Protein AF-A0A953AP81-F1 (afdb_monomer_lite)

Structure (mmCIF, N/CA/C/O backbone):
data_AF-A0A953AP81-F1
#
_entry.id   AF-A0A953AP81-F1
#
loop_
_atom_site.group_PDB
_atom_site.id
_atom_site.type_symbol
_atom_site.label_atom_id
_atom_site.label_alt_id
_atom_site.label_comp_id
_atom_site.label_asym_id
_atom_site.label_entity_id
_atom_site.label_seq_id
_atom_site.pdbx_PDB_ins_code
_atom_site.Cartn_x
_atom_site.Cartn_y
_atom_site.Cartn_z
_atom_site.occupancy
_atom_site.B_iso_or_equiv
_atom_site.auth_seq_id
_atom_site.auth_comp_id
_atom_site.auth_asym_id
_atom_site.auth_atom_id
_atom_site.pdbx_PDB_model_num
ATOM 1 N N . GLY A 1 1 ? 34.786 42.898 10.284 1.00 44.59 1 GLY A N 1
ATOM 2 C CA . GLY A 1 1 ? 34.076 41.645 10.586 1.00 44.59 1 GLY A CA 1
ATOM 3 C C . GLY A 1 1 ? 32.598 41.926 10.533 1.00 44.59 1 GLY A C 1
ATOM 4 O O . GLY A 1 1 ? 32.172 42.859 11.192 1.00 44.59 1 GLY A O 1
ATOM 5 N N . ASN A 1 2 ? 31.850 41.185 9.723 1.00 42.56 2 ASN A N 1
ATOM 6 C CA . ASN A 1 2 ? 30.393 41.248 9.716 1.00 42.56 2 ASN A CA 1
ATOM 7 C C . ASN A 1 2 ? 29.898 39.804 9.755 1.00 42.56 2 ASN A C 1
ATOM 9 O O . ASN A 1 2 ? 30.080 39.063 8.792 1.00 42.56 2 ASN A O 1
ATOM 13 N N . VAL A 1 3 ? 29.374 39.389 10.905 1.00 49.12 3 VAL A N 1
ATOM 14 C CA . VAL A 1 3 ? 28.800 38.057 11.095 1.00 49.12 3 VAL A CA 1
ATOM 15 C C . VAL A 1 3 ? 27.306 38.208 10.853 1.00 49.12 3 VAL A C 1
ATOM 17 O O . VAL A 1 3 ? 26.609 38.850 11.634 1.00 49.12 3 VAL A O 1
ATOM 20 N N . VAL A 1 4 ? 26.827 37.681 9.729 1.00 57.94 4 VAL A N 1
ATOM 21 C CA . VAL A 1 4 ? 25.393 37.599 9.439 1.00 57.94 4 VAL A CA 1
ATOM 22 C C . VAL A 1 4 ? 24.807 36.536 10.377 1.00 57.94 4 VAL A C 1
ATOM 24 O O . VAL A 1 4 ? 25.320 35.414 10.379 1.00 57.94 4 VAL A O 1
ATOM 27 N N . PRO A 1 5 ? 23.781 36.837 11.192 1.00 57.16 5 PRO A N 1
ATOM 28 C CA . PRO A 1 5 ? 23.178 35.830 12.052 1.00 57.16 5 PRO A CA 1
ATOM 29 C C . PRO A 1 5 ? 22.445 34.804 11.181 1.00 57.16 5 PRO A C 1
ATOM 31 O O . PRO A 1 5 ? 21.413 35.100 10.579 1.00 57.16 5 PRO A O 1
ATOM 34 N N . MET A 1 6 ? 22.996 33.591 11.103 1.00 52.84 6 MET A N 1
ATOM 35 C CA . MET A 1 6 ? 22.297 32.433 10.556 1.00 52.84 6 MET A CA 1
ATOM 36 C C . MET A 1 6 ? 21.131 32.114 11.489 1.00 52.84 6 MET A C 1
ATOM 38 O O . MET A 1 6 ? 21.321 31.663 12.617 1.00 52.84 6 MET A O 1
ATOM 42 N N . THR A 1 7 ? 19.915 32.389 11.034 1.00 57.62 7 THR A N 1
ATOM 43 C CA . THR A 1 7 ? 18.706 31.912 11.700 1.00 57.62 7 THR A CA 1
ATOM 44 C C . THR A 1 7 ? 18.727 30.381 11.642 1.00 57.62 7 THR A C 1
ATOM 46 O O . THR A 1 7 ? 18.915 29.834 10.552 1.00 57.62 7 THR A O 1
ATOM 49 N N . PRO A 1 8 ? 18.571 29.662 12.769 1.00 54.38 8 PRO A N 1
ATOM 50 C CA . PRO A 1 8 ? 18.505 28.209 12.739 1.00 54.38 8 PRO A CA 1
ATOM 51 C C . PRO A 1 8 ? 17.292 27.808 11.897 1.00 54.38 8 PRO A C 1
ATOM 53 O O . PRO A 1 8 ? 16.156 28.170 12.211 1.00 54.38 8 PRO A O 1
ATOM 56 N N . GLY A 1 9 ? 17.552 27.127 10.779 1.00 52.38 9 GLY A N 1
ATOM 57 C CA . GLY A 1 9 ? 16.520 26.654 9.867 1.00 52.38 9 GLY A CA 1
ATOM 58 C C . GLY A 1 9 ? 15.495 25.834 10.641 1.00 52.38 9 GLY A C 1
ATOM 59 O O . GLY A 1 9 ? 15.850 24.874 11.324 1.00 52.38 9 GLY A O 1
ATOM 60 N N . ARG A 1 10 ? 14.223 26.241 10.561 1.00 51.06 10 ARG A N 1
ATOM 61 C CA . ARG A 1 10 ? 13.097 25.477 11.104 1.00 51.06 10 ARG A CA 1
ATOM 62 C C . ARG A 1 10 ? 13.234 24.025 10.610 1.00 51.06 10 ARG A C 1
ATOM 64 O O . ARG A 1 10 ? 13.426 23.849 9.404 1.00 51.06 10 ARG A O 1
ATOM 71 N N . PRO A 1 11 ? 13.157 23.006 11.490 1.00 55.00 11 PRO A N 1
ATOM 72 C CA . PRO A 1 11 ? 13.188 21.618 11.047 1.00 55.00 11 PRO A CA 1
ATOM 73 C C . PRO A 1 11 ? 12.105 21.419 9.979 1.00 55.00 11 PRO A C 1
ATOM 75 O O . PRO A 1 11 ? 11.035 22.030 10.092 1.00 55.00 11 PRO A O 1
ATOM 78 N N . PRO A 1 12 ? 12.379 20.637 8.921 1.00 57.81 12 PRO A N 1
ATOM 79 C CA . PRO A 1 12 ? 11.409 20.416 7.861 1.00 57.81 12 PRO A CA 1
ATOM 80 C C . PRO A 1 12 ? 10.108 19.922 8.494 1.00 57.81 12 PRO A C 1
ATOM 82 O O . PRO A 1 12 ? 10.095 18.915 9.198 1.00 57.81 12 PRO A O 1
ATOM 85 N N . SER A 1 13 ? 9.026 20.676 8.290 1.00 65.31 13 SER A N 1
ATOM 86 C CA . SER A 1 13 ? 7.691 20.272 8.721 1.00 65.31 13 SER A CA 1
ATOM 87 C C . SER A 1 13 ? 7.386 18.911 8.106 1.00 65.31 13 SER A C 1
ATOM 89 O O . SER A 1 13 ? 7.494 18.768 6.885 1.00 65.31 13 SER A O 1
ATOM 91 N N . GLU A 1 14 ? 7.034 17.928 8.934 1.00 72.56 14 GLU A N 1
ATOM 92 C CA . GLU A 1 14 ? 6.714 16.587 8.453 1.00 72.56 14 GLU A CA 1
ATOM 93 C C . GLU A 1 14 ? 5.611 16.654 7.392 1.00 72.56 14 GLU A C 1
ATOM 95 O O . GLU A 1 14 ? 4.599 17.349 7.545 1.00 72.56 14 GLU A O 1
ATOM 100 N N . ARG A 1 15 ? 5.844 15.964 6.276 1.00 85.12 15 ARG A N 1
ATOM 101 C CA . ARG A 1 15 ? 4.905 15.916 5.160 1.00 85.12 15 ARG A CA 1
ATOM 102 C C . ARG A 1 15 ? 3.696 15.083 5.564 1.00 85.12 15 ARG A C 1
ATOM 104 O O . ARG A 1 15 ? 3.867 13.997 6.094 1.00 85.12 15 ARG A O 1
ATOM 111 N N . ALA A 1 16 ? 2.491 15.550 5.244 1.00 87.62 16 ALA A N 1
ATOM 112 C CA . ALA A 1 16 ? 1.296 14.732 5.424 1.00 87.62 16 ALA A CA 1
ATOM 113 C C . ALA A 1 16 ? 1.410 13.395 4.658 1.00 87.62 16 ALA A C 1
ATOM 115 O O . ALA A 1 16 ? 1.934 13.389 3.536 1.00 87.62 16 ALA A O 1
ATOM 116 N N . PRO A 1 17 ? 0.919 12.281 5.234 1.00 93.38 17 PRO A N 1
ATOM 117 C CA . PRO A 1 17 ? 0.900 10.993 4.553 1.00 93.38 17 PRO A CA 1
ATOM 118 C C . PRO A 1 17 ? -0.027 11.008 3.336 1.00 93.38 17 PRO A C 1
ATOM 120 O O . PRO A 1 17 ? -0.960 11.811 3.238 1.00 93.38 17 PRO A O 1
ATOM 123 N N . ASP A 1 18 ? 0.212 10.070 2.422 1.00 95.50 18 ASP A N 1
ATOM 124 C CA . ASP A 1 18 ? -0.701 9.810 1.317 1.00 95.50 18 ASP A CA 1
ATOM 125 C C . ASP A 1 18 ? -2.079 9.362 1.858 1.00 95.50 18 ASP A C 1
ATOM 127 O O . ASP A 1 18 ? -2.140 8.490 2.730 1.00 95.50 18 ASP A O 1
ATOM 131 N N . PRO A 1 19 ? -3.204 9.922 1.371 1.00 96.62 19 PRO A N 1
ATOM 132 C CA . PRO A 1 19 ? -4.530 9.580 1.890 1.00 96.62 19 PRO A CA 1
ATOM 133 C C . PRO A 1 19 ? -4.905 8.099 1.750 1.00 96.62 19 PRO A C 1
ATOM 135 O O . PRO A 1 19 ? -5.665 7.573 2.567 1.00 96.62 19 PRO A O 1
ATOM 138 N N . LEU A 1 20 ? -4.402 7.421 0.715 1.00 96.81 20 LEU A N 1
ATOM 139 C CA . LEU A 1 20 ? -4.689 6.012 0.472 1.00 96.81 20 LEU A CA 1
ATOM 140 C C . LEU A 1 20 ? -3.876 5.124 1.423 1.00 96.81 20 LEU A C 1
ATOM 142 O O . LEU A 1 20 ? -4.435 4.187 1.988 1.00 96.81 20 LEU A O 1
ATOM 146 N N . GLU A 1 21 ? -2.608 5.469 1.676 1.00 97.62 21 GLU A N 1
ATOM 147 C CA . GLU A 1 21 ? -1.803 4.835 2.732 1.00 97.62 21 GLU A CA 1
ATOM 148 C C . GLU A 1 21 ? -2.425 5.053 4.122 1.00 97.62 21 GLU A C 1
ATOM 150 O O . GLU A 1 21 ? -2.536 4.116 4.909 1.00 97.62 21 GLU A O 1
ATOM 155 N N . ALA A 1 22 ? -2.907 6.263 4.422 1.00 97.81 22 ALA A N 1
ATOM 156 C CA . ALA A 1 22 ? -3.593 6.543 5.685 1.00 97.81 22 ALA A CA 1
ATOM 157 C C . ALA A 1 22 ? -4.879 5.711 5.839 1.00 97.81 22 ALA A C 1
ATOM 159 O O . ALA A 1 22 ? -5.167 5.221 6.928 1.00 97.81 22 ALA A O 1
ATOM 160 N N . SER A 1 23 ? -5.626 5.500 4.750 1.00 98.19 23 SER A N 1
ATOM 161 C CA . SER A 1 23 ? -6.823 4.645 4.737 1.00 98.19 23 SER A CA 1
ATOM 162 C C . SER A 1 23 ? -6.495 3.170 4.967 1.00 98.19 23 SER A C 1
ATOM 164 O O . SER A 1 23 ? -7.199 2.500 5.721 1.00 98.19 23 SER A O 1
ATOM 166 N N . PHE A 1 24 ? -5.408 2.679 4.366 1.00 98.06 24 PHE A N 1
ATOM 167 C CA . PHE A 1 24 ? -4.883 1.333 4.607 1.00 98.06 24 PHE A CA 1
ATOM 168 C C . PHE A 1 24 ? -4.552 1.124 6.091 1.00 98.06 24 PHE A C 1
ATOM 170 O O . PHE A 1 24 ? -5.021 0.167 6.706 1.00 98.06 24 PHE A O 1
ATOM 177 N N . VAL A 1 25 ? -3.804 2.054 6.694 1.00 97.38 25 VAL A N 1
ATOM 178 C CA . VAL A 1 25 ? -3.422 1.961 8.110 1.00 97.38 25 VAL A CA 1
ATOM 179 C C . VAL A 1 25 ? -4.626 2.112 9.036 1.00 97.38 25 VAL A C 1
ATOM 181 O O . VAL A 1 25 ? -4.755 1.343 9.984 1.00 97.38 25 VAL A O 1
ATOM 184 N N . ALA A 1 26 ? -5.544 3.040 8.759 1.00 97.38 26 ALA A N 1
ATOM 185 C CA . ALA A 1 26 ? -6.752 3.214 9.563 1.00 97.38 26 ALA A CA 1
ATOM 186 C C . ALA A 1 26 ? -7.621 1.942 9.588 1.00 97.38 26 ALA A C 1
ATOM 188 O O . ALA A 1 26 ? -8.144 1.577 10.643 1.00 97.38 26 ALA A O 1
ATOM 189 N N . ALA A 1 27 ? -7.739 1.237 8.458 1.00 97.56 27 ALA A N 1
ATOM 190 C CA . ALA A 1 27 ? -8.440 -0.044 8.397 1.00 97.56 27 ALA A CA 1
ATOM 191 C C . ALA A 1 27 ? -7.766 -1.117 9.274 1.00 97.56 27 ALA A C 1
ATOM 193 O O . ALA A 1 27 ? -8.461 -1.854 9.971 1.00 97.56 27 ALA A O 1
ATOM 194 N N . LEU A 1 28 ? -6.429 -1.163 9.305 1.00 95.81 28 LEU A N 1
ATOM 195 C CA . LEU A 1 28 ? -5.666 -2.112 10.128 1.00 95.81 28 LEU A CA 1
ATOM 196 C C . LEU A 1 28 ? -5.700 -1.792 11.623 1.00 95.81 28 LEU A C 1
ATOM 198 O O . LEU A 1 28 ? -5.771 -2.716 12.427 1.00 95.81 28 LEU A O 1
ATOM 202 N N . ILE A 1 29 ? -5.711 -0.512 12.002 1.00 95.00 29 ILE A N 1
ATOM 203 C CA . ILE A 1 29 ? -5.945 -0.093 13.393 1.00 95.00 29 ILE A CA 1
ATOM 204 C C . ILE A 1 29 ? -7.305 -0.612 13.867 1.00 95.00 29 ILE A C 1
ATOM 206 O O . ILE A 1 29 ? -7.410 -1.179 14.951 1.00 95.00 29 ILE A O 1
ATOM 210 N N . ARG A 1 30 ? -8.349 -0.436 13.046 1.00 94.75 30 ARG A N 1
ATOM 211 C CA . ARG A 1 30 ? -9.704 -0.876 13.390 1.00 94.75 30 ARG A CA 1
ATOM 212 C C . ARG A 1 30 ? -9.832 -2.399 13.419 1.00 94.75 30 ARG A C 1
ATOM 214 O O . ARG A 1 30 ? -10.510 -2.938 14.289 1.00 94.75 30 ARG A O 1
ATOM 221 N N . MET A 1 31 ? -9.246 -3.088 12.445 1.00 95.06 31 MET A N 1
ATOM 222 C CA . MET A 1 31 ? -9.390 -4.531 12.287 1.00 95.06 31 MET A CA 1
ATOM 223 C C . MET A 1 31 ? -8.043 -5.178 11.927 1.00 95.06 31 MET A C 1
ATOM 225 O O . MET A 1 31 ? -7.789 -5.480 10.758 1.00 95.06 31 MET A O 1
ATOM 229 N N . PRO A 1 32 ? -7.192 -5.474 12.930 1.00 94.06 32 PRO A N 1
ATOM 230 C CA . PRO A 1 32 ? -5.837 -5.991 12.708 1.00 94.06 32 PRO A CA 1
ATOM 231 C C . PRO A 1 32 ? -5.770 -7.290 11.895 1.00 94.06 32 PRO A C 1
ATOM 233 O O . PRO A 1 32 ? -4.817 -7.510 11.150 1.00 94.06 32 PRO A O 1
ATOM 236 N N . ARG A 1 33 ? -6.808 -8.139 11.973 1.00 93.94 33 ARG A N 1
ATOM 237 C CA . ARG A 1 33 ? -6.900 -9.390 11.192 1.00 93.94 33 ARG A CA 1
ATOM 238 C C . ARG A 1 33 ? -6.859 -9.174 9.674 1.00 93.94 33 ARG A C 1
ATOM 240 O O . ARG A 1 33 ? -6.534 -10.111 8.949 1.00 93.94 33 ARG A O 1
ATOM 247 N N . LEU A 1 34 ? -7.152 -7.962 9.194 1.00 96.06 34 LEU A N 1
ATOM 248 C CA . LEU A 1 34 ? -7.053 -7.620 7.775 1.00 96.06 34 LEU A CA 1
ATOM 249 C C . LEU A 1 34 ? -5.614 -7.692 7.257 1.00 96.06 34 LEU A C 1
ATOM 251 O O . LEU A 1 34 ? -5.429 -7.851 6.058 1.00 96.06 34 LEU A O 1
ATOM 255 N N . LEU A 1 35 ? -4.596 -7.679 8.126 1.00 94.75 35 LEU A N 1
ATOM 256 C CA . LEU A 1 35 ? -3.204 -7.835 7.698 1.00 94.75 35 LEU A CA 1
ATOM 257 C C . LEU A 1 35 ? -2.978 -9.152 6.938 1.00 94.75 35 LEU A C 1
ATOM 259 O O . LEU A 1 35 ? -2.208 -9.189 5.985 1.00 94.75 35 LEU A O 1
ATOM 263 N N . ALA A 1 36 ? -3.712 -10.215 7.284 1.00 94.38 36 ALA A N 1
ATOM 264 C CA . ALA A 1 36 ? -3.659 -11.490 6.565 1.00 94.38 36 ALA A CA 1
ATOM 265 C C . ALA A 1 36 ? -4.225 -11.418 5.130 1.00 94.38 36 ALA A C 1
ATOM 267 O O . ALA A 1 36 ? -4.046 -12.355 4.356 1.00 94.38 36 ALA A O 1
ATOM 268 N N . LYS A 1 37 ? -4.921 -10.330 4.779 1.00 95.69 37 LYS A N 1
ATOM 269 C CA . LYS A 1 37 ? -5.485 -10.054 3.448 1.00 95.69 37 LYS A CA 1
ATOM 270 C C . LYS A 1 37 ? -4.587 -9.140 2.608 1.00 95.69 37 LYS A C 1
ATOM 272 O O . LYS A 1 37 ? -4.922 -8.852 1.462 1.00 95.69 37 LYS A O 1
ATOM 277 N N . ASP A 1 38 ? -3.461 -8.679 3.155 1.00 95.38 38 ASP A N 1
ATOM 278 C CA . ASP A 1 38 ? -2.459 -7.904 2.423 1.00 95.38 38 ASP A CA 1
ATOM 279 C C . ASP A 1 38 ? -1.577 -8.823 1.556 1.00 95.38 38 ASP A C 1
ATOM 281 O O . ASP A 1 38 ? -0.389 -9.029 1.811 1.00 95.38 38 ASP A O 1
ATOM 285 N N . GLU A 1 39 ? -2.178 -9.402 0.514 1.00 93.31 39 GLU A N 1
ATOM 286 C CA . GLU A 1 39 ? -1.529 -10.368 -0.388 1.00 93.31 39 GLU A CA 1
ATOM 287 C C . GLU A 1 39 ? -0.297 -9.797 -1.111 1.00 93.31 39 GLU A C 1
ATOM 289 O O . GLU A 1 39 ? 0.582 -10.544 -1.543 1.00 93.31 39 GLU A O 1
ATOM 294 N N . HIS A 1 40 ? -0.220 -8.472 -1.245 1.00 91.56 40 HIS A N 1
ATOM 295 C CA . HIS A 1 40 ? 0.849 -7.777 -1.964 1.00 91.56 40 HIS A CA 1
ATOM 296 C C . HIS A 1 40 ? 1.868 -7.106 -1.041 1.00 91.56 40 HIS A C 1
ATOM 298 O O . HIS A 1 40 ? 2.729 -6.377 -1.537 1.00 91.56 40 HIS A O 1
ATOM 304 N N . ARG A 1 41 ? 1.789 -7.358 0.274 1.00 93.56 41 ARG A N 1
ATOM 305 C CA . ARG A 1 41 ? 2.699 -6.807 1.290 1.00 93.56 41 ARG A CA 1
ATOM 306 C C . ARG A 1 41 ? 2.818 -5.283 1.210 1.00 93.56 41 ARG A C 1
ATOM 308 O O . ARG A 1 41 ? 3.901 -4.719 1.337 1.00 93.56 41 ARG A O 1
ATOM 315 N N . VAL A 1 42 ? 1.695 -4.605 0.995 1.00 95.25 42 VAL A N 1
ATOM 316 C CA . VAL A 1 42 ? 1.605 -3.142 0.958 1.00 95.25 42 VAL A CA 1
ATOM 317 C C . VAL A 1 42 ? 2.155 -2.516 2.241 1.00 95.25 42 VAL A C 1
ATOM 319 O O . VAL A 1 42 ? 2.765 -1.450 2.177 1.00 95.25 42 VAL A O 1
ATOM 322 N N . HIS A 1 43 ? 2.014 -3.181 3.392 1.00 94.25 43 HIS A N 1
ATOM 323 C CA . HIS A 1 43 ? 2.574 -2.697 4.657 1.00 94.25 43 HIS A CA 1
ATOM 324 C C . HIS A 1 43 ? 4.097 -2.484 4.648 1.00 94.25 43 HIS A C 1
ATOM 326 O O . HIS A 1 43 ? 4.579 -1.588 5.342 1.00 94.25 43 HIS A O 1
ATOM 332 N N . ASP A 1 44 ? 4.847 -3.263 3.863 1.00 93.62 44 ASP A N 1
ATOM 333 C CA . ASP A 1 44 ? 6.308 -3.141 3.755 1.00 93.62 44 ASP A CA 1
ATOM 334 C C . ASP A 1 44 ? 6.735 -1.935 2.899 1.00 93.62 44 ASP A C 1
ATOM 336 O O . ASP A 1 44 ? 7.892 -1.517 2.924 1.00 93.62 44 ASP A O 1
ATOM 340 N N . GLU A 1 45 ? 5.795 -1.357 2.152 1.00 93.25 45 GLU A N 1
ATOM 341 C CA . GLU A 1 45 ? 6.048 -0.400 1.071 1.00 93.25 45 GLU A CA 1
ATOM 342 C C . GLU A 1 45 ? 5.483 0.995 1.360 1.00 93.25 45 GLU A C 1
ATOM 344 O O . GLU A 1 45 ? 5.515 1.877 0.501 1.00 93.25 45 GLU A O 1
ATOM 349 N N . LEU A 1 46 ? 4.968 1.216 2.573 1.00 94.81 46 LEU A N 1
ATOM 350 C CA . LEU A 1 46 ? 4.431 2.508 2.991 1.00 94.81 46 LEU A CA 1
ATOM 351 C C . LEU A 1 46 ? 5.526 3.580 2.973 1.00 94.81 46 LEU A C 1
ATOM 353 O O . LEU A 1 46 ? 6.574 3.451 3.617 1.00 94.81 46 LEU A O 1
ATOM 357 N N . SER A 1 47 ? 5.255 4.686 2.286 1.00 93.12 47 SER A N 1
ATOM 358 C CA . SER A 1 47 ? 6.220 5.773 2.134 1.00 93.12 47 SER A CA 1
ATOM 359 C C . SER A 1 47 ? 6.394 6.591 3.417 1.00 93.12 47 SER A C 1
ATOM 361 O O . SER A 1 47 ? 7.504 7.035 3.732 1.00 93.12 47 SER A O 1
ATOM 363 N N . HIS A 1 48 ? 5.324 6.772 4.200 1.00 94.06 48 HIS A N 1
ATOM 364 C CA . HIS A 1 48 ? 5.368 7.596 5.407 1.00 94.06 48 HIS A CA 1
ATOM 365 C C . HIS A 1 48 ? 5.964 6.834 6.613 1.00 94.06 48 HIS A C 1
ATOM 367 O O . HIS A 1 48 ? 5.413 5.813 7.037 1.00 94.06 48 HIS A O 1
ATOM 373 N N . PRO A 1 49 ? 7.053 7.321 7.245 1.00 91.56 49 PRO A N 1
ATOM 374 C CA . PRO A 1 49 ? 7.714 6.620 8.353 1.00 91.56 49 PRO A CA 1
ATOM 375 C C . PRO A 1 49 ? 6.801 6.417 9.566 1.00 91.56 49 PRO A C 1
ATOM 377 O O . PRO A 1 49 ? 6.786 5.333 10.143 1.00 91.56 49 PRO A O 1
ATOM 380 N N . GLY A 1 50 ? 5.981 7.410 9.915 1.00 92.69 50 GLY A N 1
ATOM 381 C CA . GLY A 1 50 ? 5.036 7.261 11.020 1.00 92.69 50 GLY A CA 1
ATOM 382 C C . GLY A 1 50 ? 3.929 6.231 10.750 1.00 92.69 50 GLY A C 1
ATOM 383 O O . GLY A 1 50 ? 3.521 5.535 11.672 1.00 92.69 50 GLY A O 1
ATOM 384 N N . LEU A 1 51 ? 3.506 6.042 9.490 1.00 95.06 51 LEU A N 1
ATOM 385 C CA . LEU A 1 51 ? 2.541 4.988 9.147 1.00 95.06 51 LEU A CA 1
ATOM 386 C C . LEU A 1 51 ? 3.170 3.598 9.304 1.00 95.06 51 LEU A C 1
ATOM 388 O O . LEU A 1 51 ? 2.538 2.703 9.860 1.00 95.06 51 LEU A O 1
ATOM 392 N N . ARG A 1 52 ? 4.438 3.436 8.900 1.00 94.12 52 ARG A N 1
ATOM 393 C CA . ARG A 1 52 ? 5.204 2.200 9.134 1.00 94.12 52 ARG A CA 1
ATOM 394 C C . ARG A 1 52 ? 5.341 1.880 10.621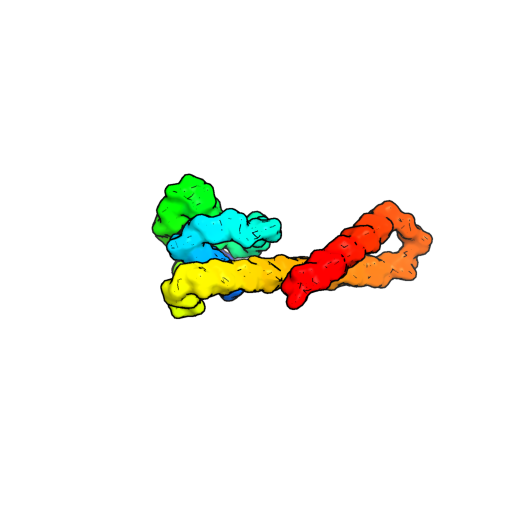 1.00 94.12 52 ARG A C 1
ATOM 396 O O . ARG A 1 52 ? 5.170 0.727 11.002 1.00 94.12 52 ARG A O 1
ATOM 403 N N . SER A 1 53 ? 5.601 2.890 11.454 1.00 91.75 53 SER A N 1
ATOM 404 C CA . SER A 1 53 ? 5.665 2.720 12.912 1.00 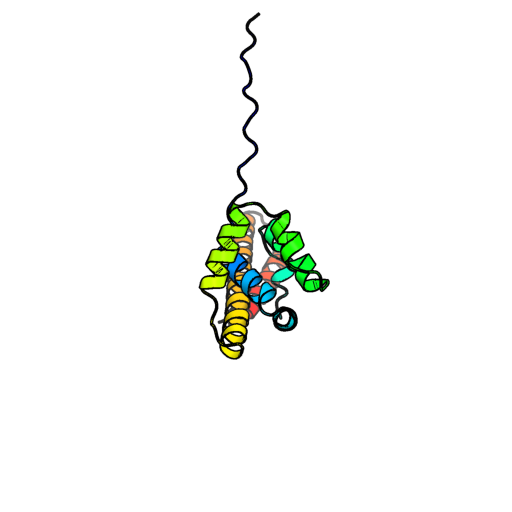91.75 53 SER A CA 1
ATOM 405 C C . SER A 1 53 ? 4.339 2.201 13.478 1.00 91.75 53 SER A C 1
ATOM 407 O O . SER A 1 53 ? 4.311 1.191 14.177 1.00 91.75 53 SER A O 1
ATOM 409 N N . VAL A 1 54 ? 3.215 2.814 13.092 1.00 93.06 54 VAL A N 1
ATOM 410 C CA . VAL A 1 54 ? 1.881 2.366 13.526 1.00 93.06 54 VAL A CA 1
ATOM 411 C C . VAL A 1 54 ? 1.606 0.923 13.097 1.00 93.06 54 VAL A C 1
ATOM 413 O O . VAL A 1 54 ? 1.164 0.116 13.913 1.00 93.06 54 VAL A O 1
ATOM 416 N N . ILE A 1 55 ? 1.921 0.560 11.851 1.00 93.12 55 ILE A N 1
ATOM 417 C CA . ILE A 1 55 ? 1.743 -0.820 11.383 1.00 93.12 55 ILE A CA 1
ATOM 418 C C . ILE A 1 55 ? 2.639 -1.805 12.126 1.00 93.12 55 ILE A C 1
ATOM 420 O O . ILE A 1 55 ? 2.180 -2.896 12.453 1.00 93.12 55 ILE A O 1
ATOM 424 N N . HIS A 1 56 ? 3.874 -1.434 12.459 1.00 91.38 56 HIS A N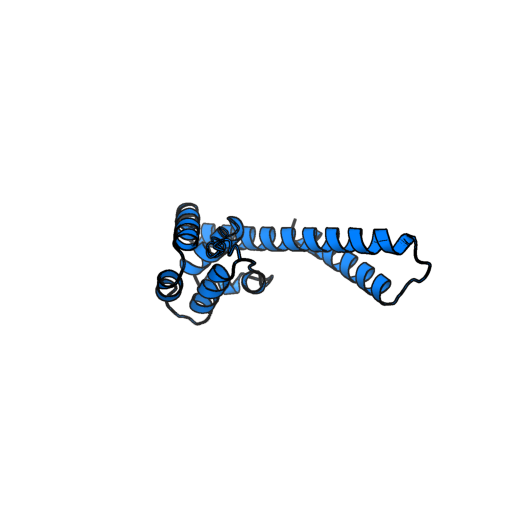 1
ATOM 425 C CA . HIS A 1 56 ? 4.742 -2.285 13.267 1.00 91.38 56 HIS A CA 1
ATOM 426 C C . HIS A 1 56 ? 4.109 -2.620 14.629 1.00 91.38 56 HIS A C 1
ATOM 428 O O . HIS A 1 56 ? 4.155 -3.773 15.064 1.00 91.38 56 HIS A O 1
ATOM 434 N N . HIS A 1 57 ? 3.461 -1.650 15.280 1.00 89.31 57 HIS A N 1
ATOM 435 C CA . HIS A 1 57 ? 2.732 -1.892 16.528 1.00 89.31 57 HIS A CA 1
ATOM 436 C C . HIS A 1 57 ? 1.539 -2.831 16.318 1.00 89.31 57 HIS A C 1
ATOM 438 O O . HIS A 1 57 ? 1.433 -3.838 17.018 1.00 89.31 57 HIS A O 1
ATOM 444 N N . VAL A 1 58 ? 0.709 -2.576 15.301 1.00 88.44 58 VAL A N 1
ATOM 445 C CA . VAL A 1 58 ? -0.441 -3.437 14.968 1.00 88.44 58 VAL A CA 1
ATOM 446 C C . VAL A 1 58 ? 0.006 -4.875 14.666 1.00 88.44 58 VAL A C 1
ATOM 448 O O . VAL A 1 58 ? -0.569 -5.827 15.189 1.00 88.44 58 VAL A O 1
ATOM 451 N N . ALA A 1 59 ? 1.067 -5.050 13.875 1.00 86.88 59 ALA A N 1
ATOM 452 C CA . ALA A 1 59 ? 1.592 -6.358 13.481 1.00 86.88 59 ALA A CA 1
ATOM 453 C C . ALA A 1 59 ? 2.228 -7.134 14.648 1.00 86.88 59 ALA A C 1
ATOM 455 O O . ALA A 1 59 ? 2.212 -8.363 14.652 1.00 86.88 59 ALA A O 1
ATOM 456 N N . THR A 1 60 ? 2.771 -6.436 15.649 1.00 87.31 60 THR A N 1
ATOM 457 C CA . THR A 1 60 ? 3.355 -7.049 16.857 1.00 87.31 60 THR A CA 1
ATOM 458 C C . THR A 1 60 ? 2.338 -7.251 17.984 1.00 87.31 60 THR A C 1
ATOM 460 O O . THR A 1 60 ? 2.716 -7.664 19.081 1.00 87.31 60 THR A O 1
ATOM 463 N N . GLY A 1 61 ? 1.050 -6.986 17.729 1.00 80.94 61 GLY A N 1
ATOM 464 C CA . GLY A 1 61 ? -0.024 -7.117 18.716 1.00 80.94 61 GLY A CA 1
ATOM 465 C C . GLY A 1 61 ? 0.017 -6.054 19.816 1.00 80.94 61 GLY A C 1
ATOM 466 O O . GLY A 1 61 ? -0.618 -6.227 20.855 1.00 80.94 61 GLY A O 1
ATOM 467 N N . ARG A 1 62 ? 0.773 -4.969 19.607 1.00 83.44 62 ARG A N 1
ATOM 468 C CA . ARG A 1 62 ? 0.784 -3.803 20.491 1.00 83.44 62 ARG A CA 1
ATOM 469 C C . ARG A 1 62 ? -0.372 -2.872 20.153 1.00 83.44 62 ARG A C 1
ATOM 471 O O . ARG A 1 62 ? -0.862 -2.826 19.026 1.00 83.44 62 ARG A O 1
ATOM 478 N N . THR A 1 63 ? -0.761 -2.093 21.147 1.00 82.00 63 THR A N 1
ATOM 479 C CA . THR A 1 63 ? -1.752 -1.029 21.031 1.00 82.00 63 THR A CA 1
ATOM 480 C C . THR A 1 63 ? -1.281 0.043 20.041 1.00 82.00 63 THR A C 1
ATOM 482 O O . THR A 1 63 ? -0.174 0.575 20.198 1.00 82.00 63 THR A O 1
ATOM 485 N N . PRO A 1 64 ? -2.073 0.376 19.002 1.00 80.69 64 PRO A N 1
ATOM 486 C CA . PRO A 1 64 ? -1.758 1.480 18.096 1.00 80.69 64 PRO A CA 1
ATOM 487 C C . PRO A 1 64 ? -1.725 2.835 18.820 1.00 80.69 64 PRO A C 1
ATOM 489 O O . PRO A 1 64 ? -1.104 3.770 18.321 1.00 80.69 64 PRO A O 1
ATOM 492 N N . GLU A 1 65 ? -2.334 2.943 20.003 1.00 82.31 65 GLU A N 1
ATOM 493 C CA . GLU A 1 65 ? -2.330 4.124 20.867 1.00 82.31 65 GLU A CA 1
ATOM 494 C C . GLU A 1 65 ? -0.917 4.582 21.235 1.00 82.31 65 GLU A C 1
ATOM 496 O O . GLU A 1 65 ? -0.672 5.784 21.250 1.00 82.31 65 GLU A O 1
ATOM 501 N N . ASP A 1 66 ? 0.024 3.661 21.461 1.00 77.56 66 ASP A N 1
ATOM 502 C CA . ASP A 1 66 ? 1.406 4.017 21.814 1.00 77.56 66 ASP A CA 1
ATOM 503 C C . ASP A 1 66 ? 2.136 4.646 20.622 1.00 77.56 66 ASP A C 1
ATOM 505 O O . ASP A 1 66 ? 2.772 5.693 20.744 1.00 77.56 66 ASP A O 1
ATOM 509 N N . ALA A 1 67 ? 1.978 4.051 19.434 1.00 79.12 67 ALA A N 1
ATOM 510 C CA . ALA A 1 67 ? 2.538 4.602 18.203 1.00 79.12 67 ALA A CA 1
ATOM 511 C C . ALA A 1 67 ? 1.898 5.950 17.848 1.00 79.12 67 ALA A C 1
ATOM 513 O O . ALA A 1 67 ? 2.567 6.856 17.351 1.00 79.12 67 ALA A O 1
ATOM 514 N N . LEU A 1 68 ? 0.597 6.097 18.113 1.00 85.56 68 LEU A N 1
ATOM 515 C CA . LEU A 1 68 ? -0.113 7.353 17.929 1.00 85.56 68 LEU A CA 1
ATOM 516 C C . LEU A 1 68 ? 0.289 8.387 18.973 1.00 85.56 68 LEU A C 1
ATOM 518 O O . LEU A 1 68 ? 0.361 9.554 18.625 1.00 85.56 68 LEU A O 1
ATOM 522 N N . TYR A 1 69 ? 0.581 8.021 20.217 1.00 83.94 69 TYR A N 1
ATOM 523 C CA . TYR A 1 69 ? 0.997 8.976 21.242 1.00 83.94 69 TYR A CA 1
ATOM 524 C C . TYR A 1 69 ? 2.249 9.744 20.799 1.00 83.94 69 TYR A C 1
ATOM 526 O O . TYR A 1 69 ? 2.251 10.979 20.820 1.00 83.94 69 TYR A O 1
ATOM 534 N N . GLU A 1 70 ? 3.244 9.014 20.290 1.00 82.88 70 GLU A N 1
ATOM 535 C CA . GLU A 1 70 ? 4.508 9.545 19.767 1.00 82.88 70 GLU A CA 1
ATOM 536 C C . GLU A 1 70 ? 4.395 10.143 18.352 1.00 82.88 70 GLU A C 1
ATOM 538 O O . GLU A 1 70 ? 5.294 10.858 17.903 1.00 82.88 70 GLU A O 1
ATOM 543 N N . ALA A 1 71 ? 3.291 9.885 17.643 1.00 87.50 71 ALA A N 1
ATOM 544 C CA . ALA A 1 71 ? 3.047 10.435 16.318 1.00 87.50 71 ALA A CA 1
ATOM 545 C C . ALA A 1 71 ? 2.825 11.951 16.350 1.00 87.50 71 ALA A C 1
ATOM 547 O O . ALA A 1 71 ? 2.251 12.528 17.283 1.00 87.50 71 ALA A O 1
ATOM 548 N N . THR A 1 72 ? 3.211 12.601 15.258 1.00 90.31 72 THR A N 1
ATOM 549 C CA . THR A 1 72 ? 2.940 14.020 15.061 1.00 90.31 72 THR A CA 1
ATOM 550 C C . THR A 1 72 ? 1.459 14.297 14.848 1.00 90.31 72 THR A C 1
ATOM 552 O O . THR A 1 72 ? 0.678 13.439 14.428 1.00 90.31 72 THR A O 1
ATOM 555 N N . GLU A 1 73 ? 1.076 15.548 15.093 1.00 91.38 73 GLU A N 1
ATOM 556 C CA . GLU A 1 73 ? -0.306 15.993 14.931 1.00 91.38 73 GLU A CA 1
ATOM 557 C C . GLU A 1 73 ? -0.805 15.832 13.487 1.00 91.38 73 GLU A C 1
ATOM 559 O O . GLU A 1 73 ? -1.936 15.411 13.255 1.00 91.38 73 GLU A O 1
ATOM 564 N N . THR A 1 74 ? 0.063 16.071 12.499 1.00 92.94 74 THR A N 1
ATOM 565 C CA . THR A 1 74 ? -0.264 15.875 11.080 1.00 92.94 74 THR A CA 1
ATOM 566 C C . THR A 1 74 ? -0.674 14.429 10.790 1.00 92.94 74 THR A C 1
ATOM 568 O O . THR A 1 74 ? -1.645 14.195 10.066 1.00 92.94 74 THR A O 1
ATOM 571 N N . LEU A 1 75 ? 0.042 13.455 11.358 1.00 93.62 75 LEU A N 1
ATOM 572 C CA . LEU A 1 75 ? -0.259 12.039 11.178 1.00 93.62 75 LEU A CA 1
ATOM 573 C C . LEU A 1 75 ? -1.563 11.643 11.883 1.00 93.62 75 LEU A C 1
ATOM 575 O O . LEU A 1 75 ? -2.396 10.963 11.281 1.00 93.62 75 LEU A O 1
ATOM 579 N N . LYS A 1 76 ? -1.770 12.115 13.119 1.00 94.12 76 LYS A N 1
ATOM 580 C CA . LYS A 1 76 ? -3.007 11.894 13.887 1.00 94.12 76 LYS A CA 1
ATOM 581 C C . LYS A 1 76 ? -4.233 12.390 13.125 1.00 94.12 76 LYS A C 1
ATOM 583 O O . LYS A 1 76 ? -5.169 11.623 12.915 1.00 94.12 76 LYS A O 1
ATOM 588 N N . ILE A 1 77 ? -4.189 13.627 12.626 1.00 94.88 77 ILE A N 1
ATOM 589 C CA . ILE A 1 77 ? -5.275 14.232 11.840 1.00 94.88 77 ILE A CA 1
ATOM 590 C C . ILE A 1 77 ? -5.550 13.427 10.564 1.00 94.88 77 ILE A C 1
ATOM 592 O O . ILE A 1 77 ? -6.708 13.215 10.196 1.00 94.88 77 ILE A O 1
ATOM 596 N N . ALA A 1 78 ? -4.506 12.970 9.869 1.00 95.88 78 ALA A N 1
ATOM 597 C CA . ALA A 1 78 ? -4.672 12.181 8.653 1.00 95.88 78 ALA A CA 1
ATOM 598 C C . ALA A 1 78 ? -5.337 10.822 8.929 1.00 95.88 78 ALA A C 1
ATOM 600 O O . ALA A 1 78 ? -6.254 10.436 8.201 1.00 95.88 78 ALA A O 1
ATOM 601 N N . LEU A 1 79 ? -4.920 10.127 9.992 1.00 96.06 79 LEU A N 1
ATOM 602 C CA . LEU A 1 79 ? -5.498 8.846 10.403 1.00 96.06 79 LEU A CA 1
ATOM 603 C C . LEU A 1 79 ? -6.926 8.997 10.927 1.00 96.06 79 LEU A C 1
ATOM 605 O O . LEU A 1 79 ? -7.782 8.185 10.588 1.00 96.06 79 LEU A O 1
ATOM 609 N N . GLU A 1 80 ? -7.220 10.058 11.676 1.00 95.81 80 GLU A N 1
ATOM 610 C CA . GLU A 1 80 ? -8.580 10.367 12.116 1.00 95.81 80 GLU A CA 1
ATOM 611 C C . GLU A 1 80 ? -9.499 10.665 10.923 1.00 95.81 80 GLU A C 1
ATOM 613 O O . GLU A 1 80 ? -10.620 10.164 10.829 1.00 95.81 80 GLU A O 1
ATOM 618 N N . ARG A 1 81 ? -9.026 11.454 9.954 1.00 96.81 81 ARG A N 1
ATOM 619 C CA . ARG A 1 81 ? -9.792 11.734 8.736 1.00 96.81 81 ARG A CA 1
ATOM 620 C C . ARG A 1 81 ? -10.049 10.467 7.924 1.00 96.81 81 ARG A C 1
ATOM 622 O O . ARG A 1 81 ? -11.133 10.340 7.353 1.00 96.81 81 ARG A O 1
ATOM 629 N N . ALA A 1 82 ? -9.064 9.578 7.843 1.00 97.19 82 ALA A N 1
ATOM 630 C CA . ALA A 1 82 ? -9.193 8.298 7.163 1.00 97.19 82 ALA A CA 1
ATOM 631 C C . ALA A 1 82 ? -10.168 7.368 7.900 1.00 97.19 82 ALA A C 1
ATOM 633 O O . ALA A 1 82 ? -11.033 6.779 7.257 1.00 97.19 82 ALA A O 1
ATOM 634 N N . SER A 1 83 ? -10.105 7.298 9.236 1.00 96.62 83 SER A N 1
ATOM 635 C CA . SER A 1 83 ? -10.981 6.436 10.041 1.00 96.62 83 SER A CA 1
ATOM 636 C C . SER A 1 83 ? -12.458 6.796 9.879 1.00 96.62 83 SER A C 1
ATOM 638 O O . SER A 1 83 ? -13.294 5.909 9.722 1.00 96.62 83 SER A O 1
ATOM 640 N N . ARG A 1 84 ? -12.778 8.095 9.807 1.00 97.00 84 ARG A N 1
ATOM 641 C CA . ARG A 1 84 ? -14.142 8.597 9.564 1.00 97.00 84 ARG A CA 1
ATOM 642 C C . ARG A 1 84 ? -14.701 8.241 8.184 1.00 97.00 84 ARG A C 1
ATOM 644 O O . ARG A 1 84 ? -15.903 8.366 7.978 1.00 97.00 84 ARG A O 1
ATOM 651 N N . GLN A 1 85 ? -13.849 7.857 7.235 1.00 96.12 85 GLN A N 1
ATOM 652 C CA . GLN A 1 85 ? -14.247 7.473 5.876 1.00 96.12 85 GLN A CA 1
ATOM 653 C C . GLN A 1 85 ? -14.341 5.953 5.694 1.00 96.12 85 GLN A C 1
ATOM 655 O O . GLN A 1 85 ? -14.720 5.500 4.614 1.00 96.12 85 GLN A O 1
ATOM 660 N N . LEU A 1 86 ? -13.992 5.165 6.715 1.00 97.38 86 LEU A N 1
ATOM 661 C CA . LEU A 1 86 ? -14.058 3.712 6.631 1.00 97.38 86 LEU A CA 1
ATOM 662 C C . LEU A 1 86 ? -15.516 3.227 6.626 1.00 97.38 86 LEU A C 1
ATOM 664 O O . LEU A 1 86 ? -16.342 3.768 7.367 1.00 97.38 86 LEU A O 1
ATOM 668 N N . PRO A 1 87 ? -15.831 2.172 5.855 1.00 97.50 87 PRO A N 1
ATOM 669 C CA . PRO A 1 87 ? -17.121 1.499 5.947 1.00 97.50 87 PRO A CA 1
ATOM 670 C C . PRO A 1 87 ? -17.430 1.050 7.374 1.00 97.50 87 PRO A C 1
ATOM 672 O O . PRO A 1 87 ? -16.542 0.570 8.073 1.00 97.50 87 PRO A O 1
ATOM 675 N N . ALA A 1 88 ? -18.680 1.196 7.814 1.00 94.69 88 ALA A N 1
ATOM 676 C CA . ALA A 1 88 ? -19.096 0.825 9.167 1.00 94.69 88 ALA A CA 1
ATOM 677 C C . ALA A 1 88 ? -19.238 -0.692 9.356 1.00 94.69 88 ALA A C 1
ATOM 679 O O . ALA A 1 88 ? -18.991 -1.177 10.454 1.00 94.69 88 ALA A O 1
ATOM 680 N N . ASP A 1 89 ? -19.601 -1.427 8.308 1.00 97.19 89 ASP A N 1
ATOM 681 C CA . ASP A 1 89 ? -19.724 -2.882 8.339 1.00 97.19 89 ASP A CA 1
ATOM 682 C C . ASP A 1 89 ? -18.363 -3.574 8.145 1.00 97.19 89 ASP A C 1
ATOM 684 O O . ASP A 1 89 ? -17.485 -3.070 7.442 1.00 97.19 89 ASP A O 1
ATOM 688 N N . ASP A 1 90 ? -18.185 -4.723 8.793 1.00 96.00 90 ASP A N 1
ATOM 689 C CA . ASP A 1 90 ? -16.927 -5.469 8.790 1.00 96.00 90 ASP A CA 1
ATOM 690 C C . ASP A 1 90 ? -16.635 -6.141 7.437 1.00 96.00 90 ASP A C 1
ATOM 692 O O . ASP A 1 90 ? -15.477 -6.188 7.015 1.00 96.00 90 ASP A O 1
ATOM 696 N N . GLU A 1 91 ? -17.661 -6.631 6.739 1.00 96.88 91 GLU A N 1
ATOM 697 C CA . GLU A 1 91 ? -17.529 -7.230 5.407 1.00 96.88 91 GLU A CA 1
ATOM 698 C C . GLU A 1 91 ? -17.214 -6.149 4.366 1.00 96.88 91 GLU A C 1
ATOM 700 O O . GLU A 1 91 ? -16.333 -6.318 3.516 1.00 96.88 91 GLU A O 1
ATOM 705 N N . ASP A 1 92 ? -17.874 -4.993 4.472 1.00 97.75 92 ASP A N 1
ATOM 706 C CA . ASP A 1 92 ? -17.555 -3.828 3.647 1.00 97.75 92 ASP A CA 1
ATOM 707 C C . ASP A 1 92 ? -16.151 -3.284 3.921 1.00 97.75 92 ASP A C 1
ATOM 709 O O . ASP A 1 92 ? -15.459 -2.885 2.980 1.00 97.75 92 ASP A O 1
ATOM 713 N N . LEU A 1 93 ? -15.697 -3.294 5.178 1.00 98.06 93 LEU A N 1
ATOM 714 C CA . LEU A 1 93 ? -14.334 -2.901 5.530 1.00 98.06 93 LEU A CA 1
ATOM 715 C C . LEU A 1 93 ? -13.304 -3.853 4.915 1.00 98.06 93 LEU A C 1
ATOM 717 O O . LEU A 1 93 ? -12.295 -3.383 4.390 1.00 98.06 93 LEU A O 1
ATOM 721 N N . GLU A 1 94 ? -13.549 -5.165 4.932 1.00 98.00 94 GLU A N 1
ATOM 722 C CA . GLU A 1 94 ? -12.664 -6.140 4.286 1.00 98.00 94 GLU A CA 1
ATOM 723 C C . GLU A 1 94 ? -12.592 -5.908 2.769 1.00 98.00 94 GLU A C 1
ATOM 725 O O . GLU A 1 94 ? -11.496 -5.816 2.207 1.00 98.00 94 GLU A O 1
ATOM 730 N N . ARG A 1 95 ? -13.741 -5.725 2.103 1.00 97.94 95 ARG A N 1
ATOM 731 C CA . ARG A 1 95 ? -13.792 -5.386 0.668 1.00 97.94 95 ARG A CA 1
ATOM 732 C C . ARG A 1 95 ? -13.037 -4.096 0.359 1.00 97.94 95 ARG A C 1
ATOM 734 O O . ARG A 1 95 ? -12.255 -4.045 -0.593 1.00 97.94 95 ARG A O 1
ATOM 741 N N . PHE A 1 96 ? -13.259 -3.062 1.166 1.00 98.12 96 PHE A N 1
ATOM 742 C CA . PHE A 1 96 ? -12.566 -1.784 1.055 1.00 98.12 96 PHE A CA 1
ATOM 743 C C . PHE A 1 96 ? -11.055 -1.954 1.211 1.00 98.12 96 PHE A C 1
ATOM 745 O O . PHE A 1 96 ? -10.296 -1.441 0.391 1.00 98.12 96 PHE A O 1
ATOM 752 N N . PHE A 1 97 ? -10.614 -2.709 2.215 1.00 98.12 97 PHE A N 1
ATOM 753 C CA . PHE A 1 97 ? -9.202 -2.951 2.483 1.00 98.12 97 PHE A CA 1
ATOM 754 C C . PHE A 1 97 ? -8.508 -3.635 1.304 1.00 98.12 97 PHE A C 1
ATOM 756 O O . PHE A 1 97 ? -7.479 -3.150 0.832 1.00 98.12 97 PHE A O 1
ATOM 763 N N . VAL A 1 98 ? -9.103 -4.700 0.759 1.00 97.69 98 VAL A N 1
ATOM 764 C CA . VAL A 1 98 ? -8.570 -5.392 -0.425 1.00 97.69 98 VAL A CA 1
ATOM 765 C C . VAL A 1 98 ? -8.498 -4.445 -1.628 1.00 97.69 98 VAL A C 1
ATOM 767 O O . VAL A 1 98 ? -7.496 -4.424 -2.345 1.00 97.69 98 VAL A O 1
ATOM 770 N N . ALA A 1 99 ? -9.516 -3.606 -1.837 1.00 97.50 99 ALA A N 1
ATOM 771 C CA . ALA A 1 99 ? -9.507 -2.612 -2.908 1.00 97.50 99 ALA A CA 1
ATOM 772 C C . ALA A 1 99 ? -8.403 -1.555 -2.720 1.00 97.50 99 ALA A C 1
ATOM 774 O O . ALA A 1 99 ? -7.737 -1.176 -3.686 1.00 97.50 99 ALA A O 1
ATOM 775 N N . VAL A 1 10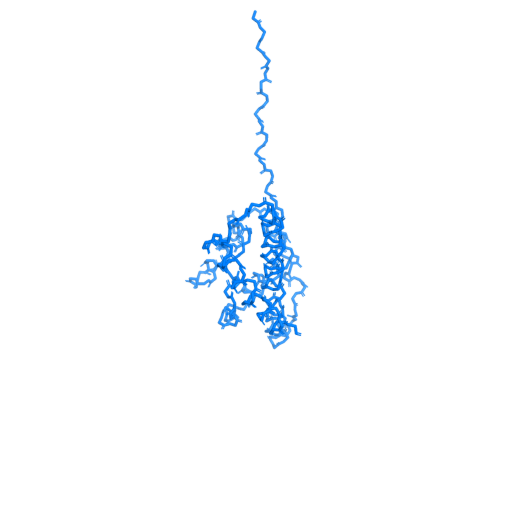0 ? -8.171 -1.091 -1.489 1.00 97.75 100 VAL A N 1
ATOM 776 C CA . VAL A 1 100 ? -7.076 -0.168 -1.158 1.00 97.75 100 VAL A CA 1
ATOM 777 C C . VAL A 1 100 ? -5.716 -0.817 -1.417 1.00 97.75 100 VAL A C 1
ATOM 779 O O . VAL A 1 100 ? -4.879 -0.184 -2.062 1.00 97.75 100 VAL A O 1
ATOM 782 N N . CYS A 1 101 ? -5.521 -2.077 -1.009 1.00 97.44 101 CYS A N 1
ATOM 783 C CA . CYS A 1 101 ? -4.296 -2.831 -1.285 1.00 97.44 101 CYS A CA 1
ATOM 784 C C . CYS A 1 101 ? -4.013 -2.867 -2.788 1.00 97.44 101 CYS A C 1
ATOM 786 O O . CYS A 1 101 ? -2.961 -2.410 -3.230 1.00 97.44 101 CYS A O 1
ATOM 788 N N . ARG A 1 102 ? -4.997 -3.293 -3.593 1.00 97.00 102 ARG A N 1
ATOM 789 C CA . ARG A 1 102 ? -4.870 -3.349 -5.058 1.00 97.00 102 ARG A CA 1
ATOM 790 C C . ARG A 1 102 ? -4.513 -1.997 -5.666 1.00 97.00 102 ARG A C 1
ATOM 792 O O . ARG A 1 102 ? -3.650 -1.929 -6.536 1.00 97.00 102 ARG A O 1
ATOM 799 N N . ARG A 1 103 ? -5.139 -0.908 -5.205 1.00 97.25 103 ARG A N 1
ATOM 800 C CA . ARG A 1 103 ? -4.857 0.450 -5.701 1.00 97.25 103 ARG A CA 1
ATOM 801 C C . ARG A 1 103 ? -3.439 0.911 -5.365 1.00 97.25 103 ARG A C 1
ATOM 803 O O . ARG A 1 103 ? -2.802 1.532 -6.213 1.00 97.25 103 ARG A O 1
ATOM 810 N N . LEU A 1 104 ? -2.947 0.626 -4.159 1.00 97.25 104 LEU A N 1
ATOM 811 C CA . LEU A 1 104 ? -1.570 0.944 -3.764 1.00 97.25 104 LEU A CA 1
ATOM 812 C C . LEU A 1 104 ? -0.563 0.117 -4.572 1.00 97.25 104 LEU A C 1
ATOM 814 O O . LEU A 1 104 ? 0.384 0.680 -5.122 1.00 97.25 104 LEU A O 1
ATOM 818 N N . THR A 1 105 ? -0.814 -1.182 -4.747 1.00 96.75 105 THR A N 1
ATOM 819 C CA . THR A 1 105 ? 0.014 -2.045 -5.601 1.00 96.75 105 THR A CA 1
ATOM 820 C C . THR A 1 105 ? 0.035 -1.545 -7.045 1.00 96.75 105 THR A C 1
ATOM 822 O O . THR A 1 105 ? 1.105 -1.436 -7.637 1.00 96.75 105 THR A O 1
ATOM 825 N N . LEU A 1 106 ? -1.119 -1.172 -7.606 1.00 96.56 106 LEU A N 1
ATOM 826 C CA . LEU A 1 106 ? -1.217 -0.668 -8.975 1.00 96.56 106 LEU A CA 1
ATOM 827 C C . LEU A 1 106 ? -0.419 0.629 -9.172 1.00 96.56 106 LEU A C 1
ATOM 829 O O . LEU A 1 106 ? 0.314 0.740 -10.152 1.00 96.56 106 LEU A O 1
ATOM 833 N N . ARG A 1 107 ? -0.501 1.576 -8.224 1.00 95.75 107 ARG A N 1
ATOM 834 C CA . ARG A 1 107 ? 0.306 2.811 -8.253 1.00 95.75 107 ARG A CA 1
ATOM 835 C C . ARG A 1 107 ? 1.797 2.503 -8.314 1.00 95.75 107 ARG A C 1
ATOM 837 O O . ARG A 1 107 ? 2.500 3.060 -9.150 1.00 95.75 107 ARG A O 1
ATOM 844 N N . ARG A 1 108 ? 2.263 1.576 -7.477 1.00 94.56 108 ARG A N 1
ATOM 845 C CA . ARG A 1 108 ? 3.669 1.167 -7.456 1.00 94.56 108 ARG A CA 1
ATOM 846 C C . ARG A 1 108 ? 4.100 0.515 -8.767 1.00 94.56 108 ARG A C 1
ATOM 848 O O . ARG A 1 108 ? 5.170 0.825 -9.286 1.00 94.56 108 ARG A O 1
ATOM 855 N N . VAL A 1 109 ? 3.270 -0.373 -9.311 1.00 95.62 109 VAL A N 1
ATOM 856 C CA . VAL A 1 109 ? 3.523 -1.009 -10.609 1.00 95.62 109 VAL A CA 1
ATOM 857 C C . VAL A 1 109 ? 3.636 0.050 -11.708 1.00 95.62 109 VAL A C 1
ATOM 859 O O . VAL A 1 109 ? 4.562 -0.000 -12.514 1.00 95.62 109 VAL A O 1
ATOM 862 N N . ASP A 1 110 ? 2.754 1.050 -11.709 1.00 96.25 110 ASP A N 1
ATOM 863 C CA . ASP A 1 110 ? 2.795 2.155 -12.669 1.00 96.25 110 ASP A CA 1
ATOM 864 C C . ASP A 1 110 ? 4.056 3.017 -12.527 1.00 96.25 110 ASP A C 1
ATOM 866 O O . ASP A 1 110 ? 4.689 3.351 -13.531 1.00 96.25 110 ASP A O 1
ATOM 870 N N . GLU A 1 111 ? 4.472 3.327 -11.300 1.00 94.94 111 GLU A N 1
ATOM 871 C CA . GLU A 1 111 ? 5.717 4.050 -11.019 1.00 94.94 111 GLU A CA 1
ATOM 872 C C . GLU A 1 111 ? 6.951 3.275 -11.505 1.00 94.94 111 GLU A C 1
ATOM 874 O O . GLU A 1 111 ? 7.834 3.848 -12.151 1.00 94.94 111 GLU A O 1
ATOM 879 N N . GLN A 1 112 ? 7.000 1.962 -11.262 1.00 94.62 112 GLN A N 1
ATOM 880 C CA . GLN A 1 112 ? 8.091 1.100 -11.722 1.00 94.62 112 GLN A CA 1
ATOM 881 C C . GLN A 1 112 ? 8.118 0.977 -13.249 1.00 94.62 112 GLN A C 1
ATOM 883 O O . GLN A 1 112 ? 9.184 1.092 -13.856 1.00 94.62 112 GLN A O 1
ATOM 888 N N . LEU A 1 113 ? 6.962 0.820 -13.898 1.00 95.25 113 LEU A N 1
ATOM 889 C CA . LEU A 1 113 ? 6.865 0.804 -15.360 1.00 95.25 113 LEU A CA 1
ATOM 890 C C . LEU A 1 113 ? 7.317 2.136 -15.973 1.00 95.25 113 LEU A C 1
ATOM 892 O O . LEU A 1 113 ? 8.043 2.137 -16.971 1.00 95.25 113 LEU A O 1
ATOM 896 N N . ALA A 1 114 ? 6.935 3.267 -15.373 1.00 94.88 114 ALA A N 1
ATOM 897 C CA . ALA A 1 114 ? 7.372 4.592 -15.805 1.00 94.88 114 ALA A CA 1
ATOM 898 C C . ALA A 1 114 ? 8.889 4.776 -15.637 1.00 94.88 114 ALA A C 1
ATOM 900 O O . ALA A 1 114 ? 9.553 5.326 -16.522 1.00 94.88 114 ALA A O 1
ATOM 901 N N . TYR A 1 115 ? 9.457 4.280 -14.535 1.00 93.06 115 TYR A N 1
ATOM 902 C CA . TYR A 1 115 ? 10.900 4.276 -14.312 1.00 93.06 115 TYR A CA 1
ATOM 903 C C . TYR A 1 115 ? 11.636 3.444 -15.369 1.00 93.06 115 TYR A C 1
ATOM 905 O O . TYR A 1 115 ? 12.554 3.958 -16.010 1.00 93.06 115 TYR A O 1
ATOM 913 N N . ILE A 1 116 ? 11.194 2.207 -15.622 1.00 91.62 116 ILE A N 1
ATOM 914 C CA . ILE A 1 116 ? 11.788 1.335 -16.645 1.00 91.62 116 ILE A CA 1
ATOM 915 C C . ILE A 1 116 ? 11.727 2.006 -18.020 1.00 91.62 116 ILE A C 1
ATOM 917 O O . ILE A 1 116 ? 12.731 2.033 -18.730 1.00 91.62 116 ILE A O 1
ATOM 921 N N . ALA A 1 117 ? 10.591 2.601 -18.394 1.00 90.00 117 ALA A N 1
ATOM 922 C CA . ALA A 1 117 ? 10.453 3.319 -19.662 1.00 90.00 117 ALA A CA 1
ATOM 923 C C . ALA A 1 117 ? 11.449 4.487 -19.778 1.00 90.00 117 ALA A C 1
ATOM 925 O O . ALA A 1 117 ? 12.081 4.673 -20.818 1.00 90.00 117 ALA A O 1
ATOM 926 N N . LYS A 1 118 ? 11.647 5.247 -18.695 1.00 89.50 118 LYS A N 1
ATOM 927 C CA . LYS A 1 118 ? 12.610 6.356 -18.648 1.00 89.50 118 LYS A CA 1
ATOM 928 C C . LYS A 1 118 ? 14.059 5.882 -18.775 1.00 89.50 118 LYS A C 1
ATOM 930 O O . LYS A 1 118 ? 14.849 6.552 -19.436 1.00 89.50 118 LYS A O 1
ATOM 935 N N . VAL A 1 119 ? 14.422 4.775 -18.128 1.00 86.69 119 VAL A N 1
ATOM 936 C CA . VAL A 1 119 ? 15.784 4.217 -18.179 1.00 86.69 119 VAL A CA 1
ATOM 937 C C . VAL A 1 119 ? 16.059 3.603 -19.550 1.00 86.69 119 VAL A C 1
ATOM 939 O O . VAL A 1 119 ? 17.029 3.975 -20.202 1.00 86.69 119 VAL A O 1
ATOM 942 N N . THR A 1 120 ? 15.165 2.747 -20.041 1.00 83.00 120 THR A N 1
ATOM 943 C CA . THR A 1 120 ? 15.315 2.081 -21.346 1.00 83.00 120 THR A CA 1
ATOM 944 C C . THR A 1 120 ? 15.284 3.060 -22.521 1.00 83.00 120 THR A C 1
ATOM 946 O O . THR A 1 120 ? 16.069 2.907 -23.453 1.00 83.00 120 THR A O 1
ATOM 949 N N . GLY A 1 121 ? 14.482 4.129 -22.458 1.00 79.88 121 GLY A N 1
ATOM 950 C CA . GLY A 1 121 ? 14.488 5.191 -23.472 1.00 79.88 121 GLY A CA 1
ATOM 951 C C . GLY A 1 121 ? 15.811 5.967 -23.557 1.00 79.88 121 GLY A C 1
ATOM 952 O O . GLY A 1 121 ? 16.156 6.473 -24.619 1.00 79.88 121 GLY A O 1
ATOM 953 N N . ARG A 1 122 ? 16.590 6.030 -22.467 1.00 70.50 122 ARG A N 1
ATOM 954 C CA . ARG A 1 122 ? 17.940 6.628 -22.466 1.00 70.50 122 ARG A CA 1
ATOM 955 C C . ARG A 1 122 ? 19.004 5.682 -23.026 1.00 70.50 122 ARG A C 1
ATOM 957 O O . ARG A 1 122 ? 20.017 6.154 -23.531 1.00 70.50 122 ARG A O 1
ATOM 964 N N . LEU A 1 123 ? 18.768 4.373 -22.949 1.00 64.06 123 LEU A N 1
ATOM 965 C CA . LEU A 1 123 ? 19.696 3.337 -23.409 1.00 64.06 123 LEU A CA 1
ATOM 966 C C . LEU A 1 123 ? 19.628 3.095 -24.923 1.00 64.06 123 LEU A C 1
ATOM 968 O O . LEU A 1 123 ? 20.601 2.622 -25.489 1.00 64.06 123 LEU A O 1
ATOM 972 N N . GLN A 1 124 ? 18.552 3.496 -25.612 1.00 56.69 124 GLN A N 1
ATOM 973 C CA . GLN A 1 124 ? 18.421 3.359 -27.076 1.00 56.69 124 GLN A CA 1
ATOM 974 C C . GLN A 1 124 ? 19.488 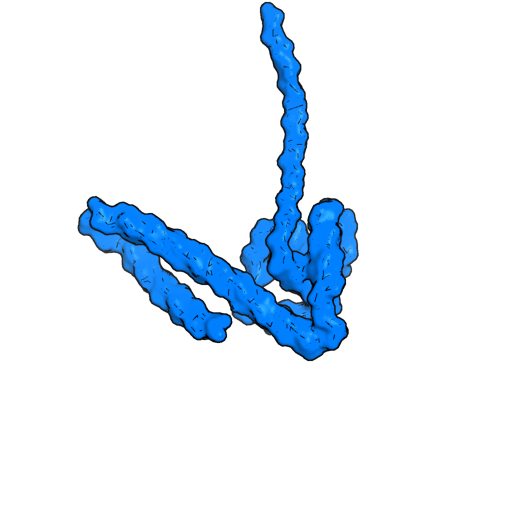4.120 -27.900 1.00 56.69 124 GLN A C 1
ATOM 976 O O . GLN A 1 124 ? 19.573 3.916 -29.107 1.00 56.69 124 GLN A O 1
ATOM 981 N N . GLY A 1 125 ? 20.309 4.972 -27.272 1.00 55.44 125 GLY A N 1
ATOM 982 C CA . GLY A 1 125 ? 21.474 5.621 -27.893 1.00 55.44 125 GLY A CA 1
ATOM 983 C C . GLY A 1 125 ? 22.834 4.985 -27.562 1.00 55.44 125 GLY A C 1
ATOM 984 O O . GLY A 1 125 ? 23.841 5.404 -28.126 1.00 55.44 125 GLY A O 1
ATOM 985 N N . ALA A 1 126 ? 22.884 4.000 -26.660 1.00 57.31 126 ALA A N 1
ATOM 986 C CA . ALA A 1 126 ? 24.090 3.269 -26.278 1.00 57.31 126 ALA A CA 1
ATOM 987 C C . ALA A 1 126 ? 24.000 1.844 -26.848 1.00 57.31 126 ALA A C 1
ATOM 989 O O . ALA A 1 126 ? 23.098 1.088 -26.512 1.00 57.31 126 ALA A O 1
ATOM 990 N N . SER A 1 127 ? 24.912 1.490 -27.753 1.00 54.16 127 SER A N 1
ATOM 991 C CA . SER A 1 127 ? 24.843 0.308 -28.632 1.00 54.16 127 SER A CA 1
ATOM 992 C C . SER A 1 127 ? 24.948 -1.069 -27.948 1.00 54.16 127 SER A C 1
ATOM 994 O O . SER A 1 127 ? 25.051 -2.072 -28.653 1.00 54.16 127 SER A O 1
ATOM 996 N N . ASP A 1 128 ? 24.901 -1.166 -26.621 1.00 55.56 128 ASP A N 1
ATOM 997 C CA . ASP A 1 128 ? 25.081 -2.441 -25.929 1.00 55.56 128 ASP A CA 1
ATOM 998 C C . ASP A 1 128 ? 23.808 -2.855 -25.188 1.00 55.56 128 ASP A C 1
ATOM 1000 O O . ASP A 1 128 ? 23.378 -2.222 -24.222 1.00 55.56 128 ASP A O 1
ATOM 1004 N N . LEU A 1 129 ? 23.218 -3.970 -25.635 1.00 63.84 129 LEU A N 1
ATOM 1005 C CA . LEU A 1 129 ? 22.244 -4.761 -24.880 1.00 63.84 129 LEU A CA 1
ATOM 1006 C C . LEU A 1 129 ? 22.955 -5.369 -23.666 1.00 63.84 129 LEU A C 1
ATOM 1008 O O . LEU A 1 129 ? 23.321 -6.543 -23.647 1.00 63.84 129 LEU A O 1
ATOM 1012 N N . THR A 1 130 ? 23.191 -4.537 -22.660 1.00 76.62 130 THR A N 1
ATOM 1013 C CA . THR A 1 130 ? 23.760 -4.962 -21.387 1.00 76.62 130 THR A CA 1
ATOM 1014 C C . THR A 1 130 ? 22.817 -5.946 -20.691 1.00 76.62 130 THR A C 1
ATOM 1016 O O . THR A 1 130 ? 21.596 -5.898 -20.863 1.00 76.62 130 THR A O 1
ATOM 1019 N N . GLU A 1 131 ? 23.371 -6.814 -19.844 1.00 81.50 131 GLU A N 1
ATOM 1020 C CA . GLU A 1 131 ? 22.597 -7.694 -18.952 1.00 81.50 131 GLU A CA 1
ATOM 1021 C C . GLU A 1 131 ? 21.552 -6.921 -18.126 1.00 81.50 131 GLU A C 1
ATOM 1023 O O . GLU A 1 131 ? 20.460 -7.415 -17.851 1.00 81.50 131 GLU A O 1
ATOM 1028 N N . GLU A 1 132 ? 21.848 -5.666 -17.789 1.00 82.62 132 GLU A N 1
ATOM 1029 C CA . GLU A 1 132 ? 20.917 -4.752 -17.128 1.00 82.62 132 GLU A CA 1
ATOM 1030 C C . GLU A 1 132 ? 19.680 -4.446 -17.989 1.00 82.62 132 GLU A C 1
ATOM 1032 O O . GLU A 1 132 ? 18.553 -4.493 -17.495 1.00 82.62 132 GLU A O 1
ATOM 1037 N N . THR A 1 133 ? 19.858 -4.214 -19.291 1.00 82.19 133 THR A N 1
ATOM 1038 C CA . THR A 1 133 ? 18.746 -3.964 -20.221 1.00 82.19 133 THR A CA 1
ATOM 1039 C C . THR A 1 133 ? 17.836 -5.186 -20.344 1.00 82.19 133 THR A C 1
ATOM 1041 O O . THR A 1 133 ? 16.613 -5.042 -20.348 1.00 82.19 133 THR A O 1
ATOM 1044 N N . ARG A 1 134 ? 18.410 -6.397 -20.388 1.00 85.81 134 ARG A N 1
ATOM 1045 C CA . ARG A 1 134 ? 17.644 -7.656 -20.417 1.00 85.81 134 ARG A CA 1
ATOM 1046 C C . ARG A 1 134 ? 16.778 -7.809 -19.163 1.00 85.81 134 ARG A C 1
ATOM 1048 O O . ARG A 1 134 ? 15.575 -8.029 -19.287 1.00 85.81 134 ARG A O 1
ATOM 1055 N N . ARG A 1 135 ? 17.359 -7.591 -17.978 1.00 89.69 135 ARG A N 1
ATOM 1056 C CA . ARG A 1 135 ? 16.634 -7.648 -16.695 1.00 89.69 135 ARG A CA 1
ATOM 1057 C C . ARG A 1 135 ? 15.483 -6.647 -16.628 1.00 89.69 135 ARG A C 1
ATOM 1059 O O . ARG A 1 135 ? 14.400 -6.989 -16.167 1.00 89.69 135 ARG A O 1
ATOM 1066 N N . LEU A 1 136 ? 15.682 -5.423 -17.123 1.00 89.62 136 LEU A N 1
ATOM 1067 C CA . LEU A 1 136 ? 14.624 -4.406 -17.158 1.00 89.62 136 LEU A CA 1
ATOM 1068 C C . LEU A 1 136 ? 13.461 -4.799 -18.084 1.00 89.62 136 LEU A C 1
ATOM 1070 O O . LEU A 1 136 ? 12.308 -4.483 -17.787 1.00 89.62 136 LEU A O 1
ATOM 1074 N N . ILE A 1 137 ? 13.738 -5.486 -19.198 1.00 87.94 137 ILE A N 1
ATOM 1075 C CA . ILE A 1 137 ? 12.700 -6.003 -20.103 1.00 87.94 137 ILE A CA 1
ATOM 1076 C C . ILE A 1 137 ? 11.902 -7.121 -19.425 1.00 87.94 137 ILE A C 1
ATOM 1078 O O . ILE A 1 137 ? 10.673 -7.084 -19.468 1.00 87.94 137 ILE A O 1
ATOM 1082 N N . GLU A 1 138 ? 12.577 -8.074 -18.780 1.00 92.06 138 GLU A N 1
ATOM 1083 C CA . GLU A 1 138 ? 11.938 -9.163 -18.026 1.00 92.06 138 GLU A CA 1
ATOM 1084 C C . GLU A 1 138 ? 11.043 -8.604 -16.912 1.00 92.06 138 GLU A C 1
ATOM 1086 O O . GLU A 1 138 ? 9.841 -8.873 -16.888 1.00 92.06 138 GLU A O 1
ATOM 1091 N N . GLN A 1 139 ? 11.581 -7.697 -16.092 1.00 93.44 139 GLN A N 1
ATOM 1092 C CA . GLN A 1 139 ? 10.828 -7.019 -15.037 1.00 93.44 139 GLN A CA 1
ATOM 1093 C C . GLN A 1 139 ? 9.608 -6.266 -15.592 1.00 93.44 139 GLN A C 1
ATOM 1095 O O . GLN A 1 139 ? 8.534 -6.270 -14.992 1.00 93.44 139 GLN A O 1
ATOM 1100 N N . ARG A 1 140 ? 9.730 -5.622 -16.760 1.00 93.06 140 ARG A N 1
ATOM 1101 C CA . ARG A 1 140 ? 8.599 -4.939 -17.404 1.00 93.06 140 ARG A CA 1
ATOM 1102 C C . ARG A 1 140 ? 7.476 -5.909 -17.770 1.00 93.06 140 ARG A C 1
ATOM 1104 O O . ARG A 1 140 ? 6.311 -5.541 -17.628 1.00 93.06 140 ARG A O 1
ATOM 1111 N N . VAL A 1 141 ? 7.800 -7.099 -18.275 1.00 94.44 141 VAL A N 1
ATOM 1112 C CA . VAL A 1 141 ? 6.797 -8.119 -18.625 1.00 94.44 141 VAL A CA 1
ATOM 1113 C C . VAL A 1 141 ? 6.056 -8.574 -17.372 1.00 94.44 141 VAL A C 1
ATOM 1115 O O . VAL A 1 141 ? 4.827 -8.508 -17.350 1.00 94.44 141 VAL A O 1
ATOM 1118 N N . GLU A 1 142 ? 6.783 -8.917 -16.309 1.00 95.06 142 GLU A N 1
ATOM 1119 C CA . GLU A 1 142 ? 6.202 -9.329 -15.024 1.00 95.06 142 GLU A CA 1
ATOM 1120 C C . GLU A 1 142 ? 5.271 -8.255 -14.442 1.00 95.06 142 GLU A C 1
ATOM 1122 O O . GLU A 1 142 ? 4.146 -8.542 -14.026 1.00 95.06 142 GLU A O 1
ATOM 1127 N N . LEU A 1 143 ? 5.695 -6.989 -14.476 1.00 94.69 143 LEU A N 1
ATOM 1128 C CA . LEU A 1 143 ? 4.894 -5.865 -13.989 1.00 94.69 143 LEU A CA 1
ATOM 1129 C C . LEU A 1 143 ? 3.629 -5.634 -14.820 1.00 94.69 143 LEU A C 1
ATOM 1131 O O . LEU A 1 143 ? 2.580 -5.310 -14.264 1.00 94.69 143 LEU A O 1
ATOM 1135 N N . LEU A 1 144 ? 3.688 -5.818 -16.141 1.00 94.81 144 LEU A N 1
ATOM 1136 C CA . LEU A 1 144 ? 2.503 -5.720 -16.998 1.00 94.81 144 LEU A CA 1
ATOM 1137 C C . LEU A 1 144 ? 1.511 -6.857 -16.739 1.00 94.81 144 LEU A C 1
ATOM 1139 O O . LEU A 1 144 ? 0.301 -6.630 -16.783 1.00 94.81 144 LEU A O 1
ATOM 1143 N N . GLU A 1 145 ? 1.992 -8.066 -16.465 1.00 95.69 145 GLU A N 1
ATOM 1144 C CA . GLU A 1 145 ? 1.135 -9.186 -16.073 1.00 95.69 145 GLU A CA 1
ATOM 1145 C C . GLU A 1 145 ? 0.492 -8.957 -14.707 1.00 95.69 145 GLU A C 1
ATOM 1147 O O . GLU A 1 145 ? -0.713 -9.168 -14.559 1.00 95.69 145 GLU A O 1
ATOM 1152 N N . LEU A 1 146 ? 1.257 -8.471 -13.727 1.00 93.88 146 LEU A N 1
ATOM 1153 C CA . LEU A 1 146 ? 0.723 -8.103 -12.420 1.00 93.88 146 LEU A CA 1
ATOM 1154 C C . LEU A 1 146 ? -0.329 -6.996 -12.548 1.00 93.88 146 LEU A C 1
ATOM 1156 O O . LEU A 1 146 ? -1.422 -7.134 -12.006 1.00 93.88 146 LEU A O 1
ATOM 1160 N N . LYS A 1 147 ? -0.058 -5.950 -13.337 1.00 93.56 147 LYS A N 1
ATOM 1161 C CA . LYS A 1 147 ? -1.024 -4.880 -13.622 1.00 93.56 147 LYS A CA 1
ATOM 1162 C C . LYS A 1 147 ? -2.344 -5.430 -14.159 1.00 93.56 147 LYS A C 1
ATOM 1164 O O . LYS A 1 147 ? -3.398 -5.009 -13.701 1.00 93.56 147 LYS A O 1
ATOM 1169 N N . LYS A 1 148 ? -2.301 -6.383 -15.096 1.00 94.06 148 LYS A N 1
ATOM 1170 C CA . LYS A 1 148 ? -3.511 -7.019 -15.646 1.00 94.06 148 LYS A CA 1
ATOM 1171 C C . LYS A 1 148 ? -4.308 -7.799 -14.600 1.00 94.06 148 LYS A C 1
ATOM 1173 O O . LYS A 1 148 ? -5.521 -7.843 -14.717 1.00 94.06 148 LYS A O 1
ATOM 1178 N N . LYS A 1 149 ? -3.649 -8.412 -13.612 1.00 91.81 149 LYS A N 1
ATOM 1179 C CA . LYS A 1 149 ? -4.313 -9.155 -12.524 1.00 91.81 149 LYS A CA 1
ATOM 1180 C C . LYS A 1 149 ? -4.965 -8.237 -11.481 1.00 91.81 149 LYS A C 1
ATOM 1182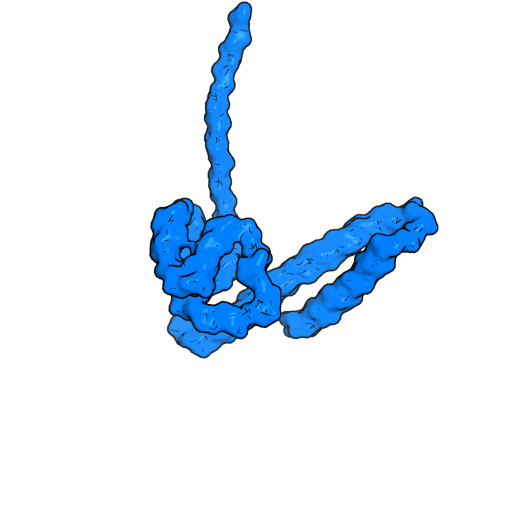 O O . LYS A 1 149 ? -5.834 -8.686 -10.743 1.00 91.81 149 LYS A O 1
ATOM 1187 N N . LEU A 1 150 ? -4.512 -6.985 -11.390 1.00 90.62 150 LEU A N 1
ATOM 1188 C CA . LEU A 1 150 ? -5.005 -5.987 -10.434 1.00 90.62 150 LEU A CA 1
ATOM 1189 C C . LEU A 1 150 ? -6.207 -5.176 -10.951 1.00 90.62 150 LEU A C 1
ATOM 1191 O O . LEU A 1 150 ? -6.861 -4.516 -10.141 1.00 90.62 150 LEU A O 1
ATOM 1195 N N . LEU A 1 151 ? -6.451 -5.198 -12.268 1.00 87.88 151 LEU A N 1
ATOM 1196 C CA . LEU A 1 151 ? -7.582 -4.555 -12.954 1.00 87.88 151 LEU A CA 1
ATOM 1197 C C . LEU A 1 151 ? -8.799 -5.484 -12.991 1.00 87.88 151 LEU A C 1
ATOM 1199 O O . LEU A 1 151 ? -9.914 -4.958 -12.788 1.00 87.88 151 LEU A O 1
#

Secondary structure (DSSP, 8-state):
------PPPPPPPPPPPPHHHHHHHHHHHH-GGGGGG-TT-GGGG-S-HHHHHHHHHHHTT--HHHHHHHS-HHHHHHHHHHHTTS-SSHHHHHHHHHHHHHHHHHHHHHHHHHHHHHHHHHHTTS----HHHHHHHHHHHHHHHHHHHH-

Foldseek 3Di:
DDDDDDDPPDPPDADAFDLLLLLLLLLCLVPVVLCVVLPVPVLVVGPHPLSVQLNVCSVVVHHSVVSVVPDDPSSVVSNVVSNVVADPDPVSSSVVNNLSSLVSLLVVLVVLLVVLCVVVVVCVVPPDPDPVVVVSVVSNVVSVVSNVVSD

Radius of gyration: 20.5 Å; chains: 1; bounding box: 54×53×50 Å

pLDDT: mean 87.4, std 13.81, range [42.56, 98.19]

Sequence (151 aa):
GNVVPMTPGRPPSERAPDPLEASFVAALIRMPRLLAKDEHRVHDELSHPGLRSVIHHVATGRTPEDALYEATETLKIALERASRQLPADDEDLERFFVAVCRRLTLRRVDEQLAYIAKVTGRLQGASDLTEETRRLIEQRVELLELKKKLL